Protein AF-A0A8J3YBN4-F1 (afdb_monomer_lite)

pLDDT: mean 75.92, std 15.3, range [40.12, 91.5]

Radius of gyration: 15.13 Å; chains: 1; bounding box: 19×42×52 Å

Sequence (76 aa):
MTVHQTDFPRRIVVGKPAVVAALRGRGLHMRADWVDRELPDRVDATRHTGLFATLGIDPADLPALPADQPTADQQA

Foldseek 3Di:
DDPPPPPPPPFFKAALVQVLVVCVVVVNNVVSVVSNVPPDRIDRCVVPVVVCVVSVHDSVVTPGDDPPDPPPPPDD

Organism: NCBI:txid42233

Secondary structure (DSSP, 8-state):
------------EEEHHHHHHHHHHTT-HHHHHHHHHHS-SEEETTT-HHHHHHHT--TTSS-EEPTT---S----

Structure (mmCIF, N/CA/C/O backbone):
data_AF-A0A8J3YBN4-F1
#
_entry.id   AF-A0A8J3YBN4-F1
#
loop_
_atom_site.group_PDB
_atom_site.id
_atom_site.type_symbol
_atom_site.label_atom_id
_atom_site.label_alt_id
_atom_site.label_comp_id
_atom_site.label_asym_id
_atom_site.label_entity_id
_atom_site.label_seq_id
_atom_site.pdbx_PDB_ins_code
_atom_site.Cartn_x
_atom_site.Cartn_y
_atom_site.Cartn_z
_atom_site.occupancy
_atom_site.B_iso_or_equiv
_atom_site.auth_seq_id
_atom_site.auth_comp_id
_atom_site.auth_as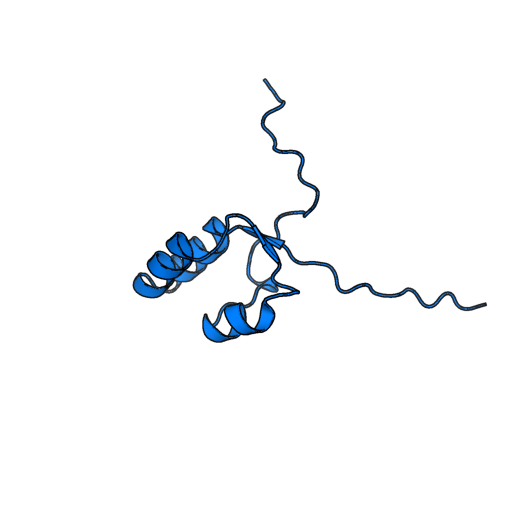ym_id
_atom_site.auth_atom_id
_atom_site.pdbx_PDB_model_num
ATOM 1 N N . MET A 1 1 ? 0.033 -13.482 -39.569 1.00 43.84 1 MET A N 1
ATOM 2 C CA . MET A 1 1 ? 1.189 -13.184 -38.698 1.00 43.84 1 MET A CA 1
ATOM 3 C C . MET A 1 1 ? 0.648 -12.519 -37.446 1.00 43.84 1 MET A C 1
ATOM 5 O O . MET A 1 1 ? 0.287 -11.354 -37.499 1.00 43.84 1 MET A O 1
ATOM 9 N N . THR A 1 2 ? 0.468 -13.280 -36.369 1.00 56.41 2 THR A N 1
ATOM 10 C CA . THR A 1 2 ? -0.054 -12.753 -35.102 1.00 56.41 2 THR A CA 1
ATOM 11 C C . THR A 1 2 ? 1.117 -12.179 -34.330 1.00 56.41 2 THR A C 1
ATOM 13 O O . THR A 1 2 ? 1.993 -12.925 -33.894 1.00 56.41 2 THR A O 1
ATOM 16 N N . VAL A 1 3 ? 1.163 -10.858 -34.193 1.00 68.19 3 VAL A N 1
ATOM 17 C CA . VAL A 1 3 ? 2.046 -10.240 -33.209 1.00 68.19 3 VAL A CA 1
ATOM 18 C C . VAL A 1 3 ? 1.546 -10.681 -31.834 1.00 68.19 3 VAL A C 1
ATOM 20 O O . VAL A 1 3 ? 0.427 -10.363 -31.441 1.00 68.19 3 VAL A O 1
ATOM 23 N N . HIS A 1 4 ? 2.341 -11.485 -31.124 1.00 58.56 4 HIS A N 1
ATOM 24 C CA . HIS A 1 4 ? 2.176 -11.627 -29.684 1.00 58.56 4 HIS A CA 1
ATOM 25 C C . HIS A 1 4 ? 2.430 -10.234 -29.114 1.00 58.56 4 HIS A C 1
ATOM 27 O O . HIS A 1 4 ? 3.567 -9.768 -29.065 1.00 58.56 4 HIS A O 1
ATOM 33 N N . GLN A 1 5 ? 1.352 -9.538 -28.768 1.00 51.28 5 GLN A N 1
ATOM 34 C CA . GLN A 1 5 ? 1.405 -8.393 -27.882 1.00 51.28 5 GLN A CA 1
ATOM 35 C C . GLN A 1 5 ? 1.992 -8.927 -26.575 1.00 51.28 5 GLN A C 1
ATOM 37 O O . GLN A 1 5 ? 1.293 -9.555 -25.785 1.00 51.28 5 GLN A O 1
ATOM 42 N N . THR A 1 6 ? 3.301 -8.772 -26.393 1.00 48.97 6 THR A N 1
ATOM 43 C CA . THR A 1 6 ? 3.942 -8.984 -25.103 1.00 48.97 6 THR A CA 1
ATOM 44 C C . THR A 1 6 ? 3.308 -7.968 -24.167 1.00 48.97 6 THR A C 1
ATOM 46 O O . THR A 1 6 ? 3.634 -6.781 -24.218 1.00 48.97 6 THR A O 1
ATOM 49 N N . ASP A 1 7 ? 2.336 -8.410 -23.374 1.00 57.31 7 ASP A N 1
ATOM 50 C CA . ASP A 1 7 ? 1.930 -7.699 -22.172 1.00 57.31 7 ASP A CA 1
ATOM 51 C C . ASP A 1 7 ? 3.154 -7.723 -21.254 1.00 57.31 7 ASP A C 1
ATOM 53 O O . ASP A 1 7 ? 3.397 -8.660 -20.496 1.00 57.31 7 ASP A O 1
ATOM 57 N N . PHE A 1 8 ? 4.041 -6.746 -21.442 1.00 52.75 8 PHE A N 1
ATOM 58 C CA . PHE A 1 8 ? 5.045 -6.441 -20.445 1.00 52.75 8 PHE A CA 1
ATOM 59 C C . PHE A 1 8 ? 4.245 -6.023 -19.220 1.00 52.75 8 PHE A C 1
ATOM 61 O O . PHE A 1 8 ? 3.471 -5.066 -19.343 1.00 52.75 8 PHE A O 1
ATOM 68 N N . PRO A 1 9 ? 4.384 -6.723 -18.079 1.00 62.09 9 PRO A N 1
ATOM 69 C CA . PRO A 1 9 ? 3.578 -6.426 -16.912 1.00 62.09 9 PRO A CA 1
ATOM 70 C C . PRO A 1 9 ? 3.732 -4.940 -16.637 1.00 62.09 9 PRO A C 1
ATOM 72 O O . PRO A 1 9 ? 4.857 -4.457 -16.456 1.00 62.09 9 PRO A O 1
ATOM 75 N N . ARG A 1 10 ? 2.615 -4.204 -16.709 1.00 68.50 10 ARG A N 1
ATOM 76 C CA . ARG A 1 10 ? 2.627 -2.762 -16.477 1.00 68.50 10 ARG A CA 1
ATOM 77 C C . ARG A 1 10 ? 3.332 -2.536 -15.152 1.00 68.50 10 ARG A C 1
ATOM 79 O O . ARG A 1 10 ? 2.882 -3.004 -14.109 1.00 68.50 10 ARG A O 1
ATOM 86 N N . ARG A 1 11 ? 4.481 -1.870 -15.222 1.00 72.38 11 ARG A N 1
ATOM 87 C CA . ARG A 1 11 ? 5.277 -1.540 -14.051 1.00 72.38 11 ARG A CA 1
ATOM 88 C C . ARG A 1 11 ? 4.476 -0.547 -13.224 1.00 72.38 11 ARG A C 1
ATOM 90 O O . ARG A 1 11 ? 4.281 0.589 -13.652 1.00 72.38 11 ARG A O 1
ATOM 97 N N . ILE A 1 12 ? 3.999 -0.979 -12.067 1.00 82.56 12 ILE A N 1
ATOM 98 C CA . ILE A 1 12 ? 3.265 -0.128 -11.138 1.00 82.56 12 ILE A CA 1
ATOM 99 C C . ILE A 1 12 ? 4.297 0.451 -10.182 1.00 82.56 12 ILE A C 1
ATOM 101 O O . ILE A 1 12 ? 4.850 -0.255 -9.341 1.00 82.56 12 ILE A O 1
ATOM 105 N N . VAL A 1 13 ? 4.589 1.738 -10.339 1.00 84.44 13 VAL A N 1
ATOM 106 C CA . VAL A 1 13 ? 5.416 2.479 -9.389 1.00 84.44 13 VAL A CA 1
ATOM 107 C C . VAL A 1 13 ? 4.478 3.195 -8.435 1.00 84.44 13 VAL A C 1
ATOM 109 O O . VAL A 1 13 ? 3.576 3.902 -8.868 1.00 84.44 13 VAL A O 1
ATOM 112 N N . VAL A 1 14 ? 4.678 3.018 -7.137 1.00 85.19 14 VAL A N 1
ATOM 113 C CA . VAL A 1 14 ? 3.911 3.703 -6.097 1.00 85.19 14 VAL A CA 1
ATOM 114 C C . VAL A 1 14 ? 4.822 4.637 -5.321 1.00 85.19 14 VAL A C 1
ATOM 116 O O . VAL A 1 14 ? 6.007 4.362 -5.115 1.00 85.19 14 VAL A O 1
ATOM 119 N N . GLY A 1 15 ? 4.266 5.767 -4.901 1.00 88.75 15 GLY A N 1
ATOM 120 C CA . GLY A 1 15 ? 4.974 6.702 -4.040 1.00 88.75 15 GLY A CA 1
ATOM 121 C C . GLY A 1 15 ? 4.935 6.227 -2.600 1.00 88.75 15 GLY A C 1
ATOM 122 O O . GLY A 1 15 ? 3.857 5.905 -2.099 1.00 88.75 15 GLY A O 1
ATOM 123 N N . LYS A 1 16 ? 6.070 6.272 -1.902 1.00 89.19 16 LYS A N 1
ATOM 124 C CA . LYS A 1 16 ? 6.117 6.091 -0.446 1.00 89.19 16 LYS A CA 1
ATOM 125 C C . LYS A 1 16 ? 5.025 6.853 0.314 1.00 89.19 16 LYS A C 1
ATOM 127 O O . LYS A 1 16 ? 4.340 6.210 1.109 1.00 89.19 16 LYS A O 1
ATOM 132 N N . PRO A 1 17 ? 4.787 8.162 0.074 1.00 87.88 17 PRO A N 1
ATOM 133 C CA . PRO A 1 17 ? 3.757 8.889 0.818 1.00 87.88 17 PRO A CA 1
ATOM 134 C C . PRO A 1 17 ? 2.356 8.286 0.648 1.00 87.88 17 PRO A C 1
ATOM 136 O O . PRO A 1 17 ? 1.577 8.292 1.598 1.00 87.88 17 PRO A O 1
ATOM 139 N N . ALA A 1 18 ? 2.046 7.701 -0.515 1.00 87.62 18 ALA A N 1
ATOM 140 C CA . ALA A 1 18 ? 0.773 7.021 -0.741 1.00 87.62 18 ALA A CA 1
ATOM 141 C C . ALA A 1 18 ? 0.664 5.725 0.079 1.00 87.62 18 ALA A C 1
ATOM 143 O O . ALA A 1 18 ? -0.370 5.472 0.695 1.00 87.62 18 ALA A O 1
ATOM 144 N N . VAL A 1 19 ? 1.748 4.944 0.155 1.00 86.81 19 VAL A N 1
ATOM 145 C CA . VAL A 1 19 ? 1.822 3.730 0.989 1.00 86.81 19 VAL A CA 1
ATOM 146 C C . VAL A 1 19 ? 1.633 4.079 2.471 1.00 86.81 19 VAL A C 1
ATOM 148 O O . VAL A 1 19 ? 0.835 3.451 3.168 1.00 86.81 19 VAL A O 1
ATOM 151 N N . VAL A 1 20 ? 2.328 5.115 2.953 1.00 90.12 20 VAL A N 1
ATOM 152 C CA . VAL A 1 20 ? 2.240 5.600 4.341 1.00 90.12 20 VAL A CA 1
ATOM 153 C C . VAL A 1 20 ? 0.829 6.101 4.657 1.00 90.12 20 VAL A C 1
ATOM 155 O O . VAL A 1 20 ? 0.279 5.760 5.707 1.00 90.12 20 VAL A O 1
ATOM 158 N N . ALA A 1 21 ? 0.216 6.874 3.757 1.00 90.12 21 ALA A N 1
ATOM 159 C CA . ALA A 1 21 ? -1.149 7.368 3.924 1.00 90.12 21 ALA A CA 1
ATOM 160 C C . ALA A 1 21 ? -2.168 6.220 4.002 1.00 90.12 21 ALA A C 1
ATOM 162 O O . ALA A 1 21 ? -3.006 6.214 4.905 1.00 90.12 21 ALA A O 1
ATOM 163 N N . ALA A 1 22 ? -2.049 5.214 3.130 1.00 88.75 22 ALA A N 1
ATOM 164 C CA . ALA A 1 22 ? -2.905 4.029 3.155 1.00 88.75 22 ALA A CA 1
ATOM 165 C C . ALA A 1 22 ? -2.762 3.243 4.470 1.00 88.75 22 ALA A C 1
ATOM 167 O O . ALA A 1 22 ? -3.762 2.842 5.069 1.00 88.75 22 ALA A O 1
ATOM 168 N N . LEU A 1 23 ? -1.535 3.075 4.975 1.00 90.19 23 LEU A N 1
ATOM 169 C CA . LEU A 1 23 ? -1.289 2.424 6.266 1.00 90.19 23 LEU A CA 1
ATOM 170 C C . LEU A 1 23 ? -1.890 3.210 7.435 1.00 90.19 23 LEU A C 1
ATOM 172 O O . LEU A 1 23 ? -2.550 2.620 8.292 1.00 90.19 23 LEU A O 1
ATOM 176 N N . ARG A 1 24 ? -1.709 4.536 7.470 1.00 90.94 24 ARG A N 1
ATOM 177 C CA . ARG A 1 24 ? -2.284 5.389 8.524 1.00 90.94 24 ARG A CA 1
ATOM 178 C C . ARG A 1 24 ? -3.811 5.404 8.482 1.00 90.94 24 ARG A C 1
ATOM 180 O O . ARG A 1 24 ? -4.423 5.312 9.539 1.00 90.94 24 ARG A O 1
ATOM 187 N N . GLY A 1 25 ? -4.418 5.448 7.294 1.00 89.31 25 GLY A N 1
ATOM 188 C CA . GLY A 1 25 ? -5.875 5.371 7.129 1.00 89.31 25 GLY A CA 1
ATOM 189 C C . GLY A 1 25 ? -6.474 4.059 7.647 1.00 89.31 25 GLY A C 1
ATOM 190 O O . GLY A 1 25 ? -7.609 4.037 8.110 1.00 89.31 25 GLY A O 1
ATOM 191 N N . ARG A 1 26 ? -5.685 2.977 7.645 1.00 88.00 26 ARG A N 1
ATOM 192 C CA . ARG A 1 26 ? -6.048 1.664 8.203 1.00 88.00 26 ARG A CA 1
ATOM 193 C C . ARG A 1 26 ? -5.719 1.515 9.700 1.00 88.00 26 ARG A C 1
ATOM 195 O O . ARG A 1 26 ? -5.885 0.431 10.249 1.00 88.00 26 ARG A O 1
ATOM 202 N N . GLY A 1 27 ? -5.215 2.562 10.360 1.00 91.50 27 GLY A N 1
ATOM 203 C CA . GLY A 1 27 ? -4.791 2.528 11.768 1.00 91.50 27 GLY A CA 1
ATOM 204 C C . GLY A 1 27 ? -3.438 1.844 12.015 1.00 91.50 27 GLY A C 1
ATOM 205 O O . GLY A 1 27 ? -3.030 1.654 13.160 1.00 91.50 27 GLY A O 1
ATOM 206 N N . LEU A 1 28 ? -2.696 1.490 10.960 1.00 89.94 28 LEU A N 1
ATOM 207 C CA . LEU A 1 28 ? -1.404 0.798 11.037 1.00 89.94 28 LEU A CA 1
ATOM 208 C C . LEU A 1 28 ? -0.236 1.787 11.205 1.00 89.94 28 LEU A C 1
ATOM 210 O O . LEU A 1 28 ? 0.737 1.758 10.451 1.00 89.94 28 LEU A O 1
ATOM 214 N N . HIS A 1 29 ? -0.316 2.666 12.207 1.00 91.00 29 HIS A N 1
ATOM 215 C CA . HIS A 1 29 ? 0.637 3.770 12.404 1.00 91.00 29 HIS A CA 1
ATOM 216 C C . HIS A 1 29 ? 2.090 3.306 12.599 1.00 91.00 29 HIS A C 1
ATOM 218 O O . HIS A 1 29 ? 2.988 3.862 11.975 1.00 91.00 29 HIS A O 1
ATOM 224 N N . MET A 1 30 ? 2.319 2.251 13.390 1.00 89.88 30 MET A N 1
ATOM 225 C CA . MET A 1 30 ? 3.654 1.656 13.586 1.00 89.88 30 MET A CA 1
ATOM 226 C C . MET A 1 30 ? 4.268 1.158 12.268 1.00 89.88 30 MET A C 1
ATOM 228 O O . MET A 1 30 ? 5.441 1.400 11.997 1.00 89.88 30 MET A O 1
ATOM 232 N N . ARG A 1 31 ? 3.470 0.496 11.415 1.00 88.25 31 ARG A N 1
ATOM 233 C CA . ARG A 1 31 ? 3.939 0.045 10.093 1.00 88.25 31 ARG A CA 1
ATOM 234 C C . ARG A 1 31 ? 4.190 1.223 9.162 1.00 88.25 31 ARG A C 1
ATOM 236 O O . ARG A 1 31 ? 5.143 1.184 8.397 1.00 88.25 31 ARG A O 1
ATOM 243 N N . ALA A 1 32 ? 3.353 2.257 9.231 1.00 90.62 32 ALA A N 1
ATOM 244 C CA . ALA A 1 32 ? 3.520 3.461 8.432 1.00 90.62 32 ALA A CA 1
ATOM 245 C C . ALA A 1 32 ? 4.840 4.180 8.751 1.00 90.62 32 ALA A C 1
ATOM 247 O O . ALA A 1 32 ? 5.513 4.618 7.828 1.00 90.62 32 ALA A O 1
ATOM 248 N N . ASP A 1 33 ? 5.227 4.262 10.028 1.00 91.00 33 ASP A N 1
ATOM 249 C CA . ASP A 1 33 ? 6.491 4.887 10.449 1.00 91.00 33 ASP A CA 1
ATOM 250 C C . ASP A 1 33 ? 7.712 4.075 10.000 1.00 91.00 33 ASP A C 1
ATOM 252 O O . ASP A 1 33 ? 8.683 4.629 9.493 1.00 91.00 33 ASP A O 1
ATOM 256 N N . TRP A 1 34 ? 7.638 2.745 10.110 1.00 90.00 34 TRP A N 1
ATOM 257 C CA . TRP A 1 34 ? 8.685 1.867 9.588 1.00 90.00 34 TRP A CA 1
ATOM 258 C C . TRP A 1 34 ? 8.831 2.004 8.066 1.00 90.00 34 TRP A C 1
ATOM 260 O O . TRP A 1 34 ? 9.940 2.178 7.570 1.00 90.00 34 TRP A O 1
ATOM 270 N N . VAL A 1 35 ? 7.712 2.000 7.329 1.00 87.69 35 VAL A N 1
ATOM 271 C CA . VAL A 1 35 ? 7.704 2.192 5.872 1.00 87.69 35 VAL A CA 1
ATOM 272 C C . VAL A 1 35 ? 8.257 3.560 5.480 1.00 87.69 35 VAL A C 1
ATOM 274 O O . VAL A 1 35 ? 9.000 3.650 4.511 1.00 87.69 35 VAL A O 1
ATOM 277 N N . ASP A 1 36 ? 7.925 4.619 6.216 1.00 88.81 36 ASP A N 1
ATOM 278 C CA . ASP A 1 36 ? 8.415 5.970 5.931 1.00 88.81 36 ASP A CA 1
ATOM 279 C C . ASP A 1 36 ? 9.950 6.066 5.997 1.00 88.81 36 ASP A C 1
ATOM 281 O O . ASP A 1 36 ? 10.569 6.759 5.180 1.00 88.81 36 ASP A O 1
ATOM 285 N N . ARG A 1 37 ? 10.558 5.311 6.922 1.00 88.62 37 ARG A N 1
ATOM 286 C CA . ARG A 1 37 ? 12.011 5.245 7.124 1.00 88.62 37 ARG A CA 1
ATOM 287 C C . ARG A 1 37 ? 12.716 4.300 6.154 1.00 88.62 37 ARG A C 1
ATOM 289 O O . ARG A 1 37 ? 13.793 4.641 5.680 1.00 88.62 37 ARG A O 1
ATOM 296 N N . GLU A 1 38 ? 12.125 3.138 5.874 1.00 86.56 38 GLU A N 1
ATOM 297 C CA . GLU A 1 38 ? 12.773 2.084 5.081 1.00 86.56 38 GLU A CA 1
ATOM 298 C C . GLU A 1 38 ? 12.503 2.177 3.581 1.00 86.56 38 GLU A C 1
ATOM 300 O O . GLU A 1 38 ? 13.373 1.839 2.776 1.00 86.56 38 GLU A O 1
ATOM 305 N N . LEU A 1 39 ? 11.304 2.600 3.165 1.00 85.81 39 LEU A N 1
ATOM 306 C CA . LEU A 1 39 ? 11.007 2.660 1.738 1.00 85.81 39 LEU A CA 1
ATOM 307 C C . LEU A 1 39 ? 11.675 3.895 1.101 1.00 85.81 39 LEU A C 1
ATOM 309 O O . LEU A 1 39 ? 11.697 4.986 1.684 1.00 85.81 39 LEU A O 1
ATOM 313 N N . PRO A 1 40 ? 12.184 3.761 -0.134 1.00 85.62 40 PRO A N 1
ATOM 314 C CA . PRO A 1 40 ? 12.570 4.905 -0.949 1.00 85.62 40 PRO A CA 1
ATOM 315 C C . PRO A 1 40 ? 11.326 5.634 -1.475 1.00 85.62 40 PRO A C 1
ATOM 317 O O . PRO A 1 40 ? 10.232 5.071 -1.507 1.00 85.62 40 PRO A O 1
ATOM 320 N N . ASP A 1 41 ? 11.482 6.875 -1.946 1.00 85.00 41 ASP A N 1
ATOM 321 C CA . ASP A 1 41 ? 10.365 7.715 -2.413 1.00 85.00 41 ASP A CA 1
ATOM 322 C C . ASP A 1 41 ? 9.499 7.075 -3.506 1.00 85.00 41 ASP A C 1
ATOM 324 O O . ASP A 1 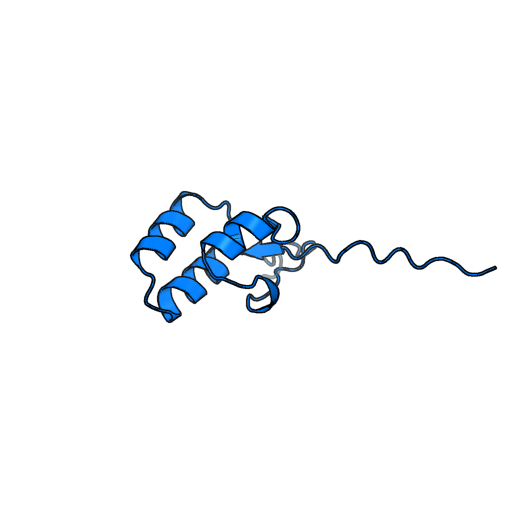41 ? 8.285 7.290 -3.546 1.00 85.00 41 ASP A O 1
ATOM 328 N N . ARG A 1 42 ? 10.107 6.261 -4.376 1.00 83.31 42 ARG A N 1
ATOM 329 C CA . ARG A 1 42 ? 9.423 5.514 -5.437 1.00 83.31 42 ARG A CA 1
ATOM 330 C C . ARG A 1 42 ? 9.710 4.029 -5.291 1.00 83.31 42 ARG A C 1
ATOM 332 O O . ARG A 1 42 ? 10.864 3.608 -5.375 1.00 83.31 42 ARG A O 1
ATOM 339 N N . VAL A 1 43 ? 8.656 3.235 -5.143 1.00 83.62 43 VAL A N 1
ATOM 340 C CA . VAL A 1 43 ? 8.752 1.780 -5.031 1.00 83.62 43 VAL A CA 1
ATOM 341 C C . VAL A 1 43 ? 8.071 1.128 -6.217 1.00 83.62 43 VAL A C 1
ATOM 343 O O . VAL A 1 43 ? 6.906 1.373 -6.511 1.00 83.62 43 VAL A O 1
ATOM 346 N N . ASP A 1 44 ? 8.819 0.279 -6.907 1.00 85.00 44 ASP A N 1
ATOM 347 C CA . ASP A 1 44 ? 8.292 -0.565 -7.968 1.00 85.00 44 ASP A CA 1
ATOM 348 C C . ASP A 1 44 ? 7.529 -1.734 -7.347 1.00 85.00 44 ASP A C 1
ATOM 350 O O . ASP A 1 44 ? 8.131 -2.709 -6.886 1.00 85.00 44 ASP A O 1
ATOM 354 N N . ALA A 1 45 ? 6.208 -1.613 -7.297 1.00 80.94 45 ALA A N 1
ATOM 355 C CA . ALA A 1 45 ? 5.341 -2.614 -6.709 1.00 80.94 45 ALA A CA 1
ATOM 356 C C . ALA A 1 45 ? 5.312 -3.914 -7.515 1.00 80.94 45 ALA A C 1
ATOM 358 O O . ALA A 1 45 ? 5.126 -4.977 -6.929 1.00 80.94 45 ALA A O 1
ATOM 359 N N . THR A 1 46 ? 5.578 -3.858 -8.823 1.00 79.00 46 THR A N 1
ATOM 360 C CA . THR A 1 46 ? 5.692 -5.052 -9.671 1.00 79.00 46 THR A CA 1
ATOM 361 C C . THR A 1 46 ? 6.931 -5.876 -9.310 1.00 79.00 46 THR A C 1
ATOM 363 O O . THR A 1 46 ? 6.889 -7.102 -9.369 1.00 79.00 46 THR A O 1
ATOM 366 N N . ARG A 1 47 ? 8.030 -5.229 -8.889 1.00 81.50 47 ARG A N 1
ATOM 367 C CA . ARG A 1 47 ? 9.242 -5.922 -8.403 1.00 81.50 47 ARG A CA 1
ATOM 368 C C . ARG A 1 47 ? 9.188 -6.309 -6.925 1.00 81.50 47 ARG A C 1
ATOM 370 O O . ARG A 1 47 ? 9.846 -7.269 -6.542 1.00 81.50 47 ARG A O 1
ATOM 377 N N . HIS A 1 48 ? 8.425 -5.587 -6.105 1.00 81.62 48 HIS A N 1
ATOM 378 C CA . HIS A 1 48 ? 8.383 -5.777 -4.649 1.00 81.62 48 HIS A CA 1
ATOM 379 C C . HIS A 1 48 ? 7.037 -6.312 -4.142 1.00 81.62 48 HIS A C 1
ATOM 381 O O . HIS A 1 48 ? 6.644 -6.028 -3.011 1.00 81.62 48 HIS A O 1
ATOM 387 N N . THR A 1 49 ? 6.332 -7.111 -4.944 1.00 77.44 49 THR A N 1
ATOM 388 C CA . THR A 1 49 ? 5.012 -7.672 -4.599 1.00 77.44 49 THR A CA 1
ATOM 389 C C . THR A 1 49 ? 4.994 -8.379 -3.239 1.00 77.44 49 THR A C 1
ATOM 391 O O . THR A 1 49 ? 4.056 -8.193 -2.468 1.00 77.44 49 THR A O 1
ATOM 394 N N . GLY A 1 50 ? 6.052 -9.117 -2.886 1.00 80.12 50 GLY A N 1
ATOM 395 C CA . GLY A 1 50 ? 6.165 -9.795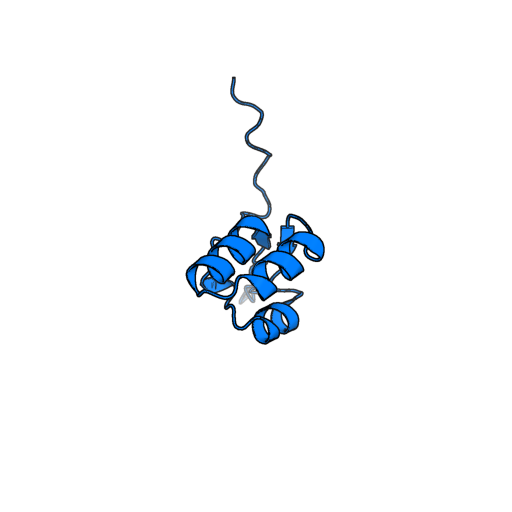 -1.586 1.00 80.12 50 GLY A CA 1
ATOM 396 C C . GLY A 1 50 ? 6.240 -8.849 -0.377 1.00 80.12 50 GLY A C 1
ATOM 397 O O . GLY A 1 50 ? 5.697 -9.156 0.687 1.00 80.12 50 GLY A O 1
ATOM 398 N N . LEU A 1 51 ? 6.850 -7.670 -0.538 1.00 83.56 51 LEU A N 1
ATOM 399 C CA . LEU A 1 51 ? 6.903 -6.651 0.515 1.00 83.56 51 LEU A CA 1
ATOM 400 C C . LEU A 1 51 ? 5.510 -6.055 0.746 1.00 83.56 51 LEU A C 1
ATOM 402 O O . LEU A 1 51 ? 5.051 -5.983 1.885 1.00 83.56 51 LEU A O 1
ATOM 406 N N . PHE A 1 52 ? 4.801 -5.713 -0.330 1.00 83.06 52 PHE A N 1
ATOM 407 C CA . PHE A 1 52 ? 3.430 -5.201 -0.249 1.00 83.06 52 PHE A CA 1
ATOM 408 C C . PHE A 1 52 ? 2.457 -6.236 0.333 1.00 83.06 52 PHE A C 1
ATOM 410 O O . PHE A 1 52 ? 1.665 -5.900 1.216 1.00 83.06 52 PHE A O 1
ATOM 417 N N . ALA A 1 53 ? 2.599 -7.509 -0.048 1.00 81.75 53 ALA A N 1
ATOM 418 C CA . ALA A 1 53 ? 1.829 -8.610 0.529 1.00 81.75 53 ALA A CA 1
ATOM 419 C C . ALA A 1 53 ? 2.059 -8.751 2.046 1.00 81.75 53 ALA A C 1
ATOM 421 O O . ALA A 1 53 ? 1.106 -8.922 2.802 1.00 81.75 53 ALA A O 1
ATOM 422 N N . THR A 1 54 ? 3.301 -8.594 2.515 1.00 83.31 54 THR A N 1
ATOM 423 C CA . THR A 1 54 ? 3.633 -8.625 3.955 1.00 83.31 54 THR A CA 1
ATOM 424 C C . THR A 1 54 ? 3.005 -7.450 4.714 1.00 83.31 54 THR A C 1
ATOM 426 O O . THR A 1 54 ? 2.538 -7.587 5.852 1.00 83.31 54 THR A O 1
ATOM 429 N N . LEU A 1 55 ? 2.944 -6.281 4.072 1.00 81.69 55 LEU A N 1
ATOM 430 C CA . LEU A 1 55 ? 2.280 -5.098 4.616 1.00 81.69 55 LEU A CA 1
ATOM 431 C C . LEU A 1 55 ? 0.747 -5.213 4.589 1.00 81.69 55 LEU A C 1
ATOM 433 O O . LEU A 1 55 ? 0.091 -4.489 5.341 1.00 81.69 55 LEU A O 1
ATOM 437 N N . GLY A 1 56 ? 0.186 -6.139 3.802 1.00 82.12 56 GLY A N 1
ATOM 438 C CA . GLY A 1 56 ? -1.256 -6.295 3.592 1.00 82.12 56 GLY A CA 1
ATOM 439 C C . GLY A 1 56 ? -1.850 -5.200 2.703 1.00 82.12 56 GLY A C 1
ATOM 440 O O . GLY A 1 56 ? -3.021 -4.843 2.853 1.00 82.12 56 GLY A O 1
ATOM 441 N N . ILE A 1 57 ? -1.030 -4.618 1.828 1.00 82.81 57 ILE A N 1
ATOM 442 C CA . ILE A 1 57 ? -1.437 -3.564 0.900 1.00 82.81 57 ILE A CA 1
ATOM 443 C C . ILE A 1 57 ? -1.406 -4.137 -0.505 1.00 82.81 57 ILE A C 1
ATOM 445 O O . ILE A 1 57 ? -0.402 -4.717 -0.913 1.00 82.81 57 ILE A O 1
ATOM 449 N N . ASP A 1 58 ? -2.491 -3.941 -1.244 1.00 81.19 58 ASP A N 1
ATOM 450 C CA . ASP A 1 58 ? -2.499 -4.235 -2.665 1.00 81.19 58 ASP A CA 1
ATOM 451 C C . ASP A 1 58 ? -1.991 -3.005 -3.432 1.00 81.19 58 ASP A C 1
ATOM 453 O O . ASP A 1 58 ? -2.501 -1.901 -3.225 1.00 81.19 58 ASP A O 1
ATOM 457 N N . PRO A 1 59 ? -0.969 -3.134 -4.288 1.00 76.75 59 PRO A N 1
ATOM 458 C CA . PRO A 1 59 ? -0.444 -1.990 -5.019 1.00 76.75 59 PRO A CA 1
ATOM 459 C C . PRO A 1 59 ? -1.404 -1.438 -6.077 1.00 76.75 59 PRO A C 1
ATOM 461 O O . PRO A 1 59 ? -1.202 -0.305 -6.505 1.00 76.75 59 PRO A O 1
ATOM 464 N N . ALA A 1 60 ? -2.436 -2.184 -6.484 1.00 78.06 60 ALA A N 1
ATOM 465 C CA . ALA A 1 60 ? -3.505 -1.668 -7.336 1.00 78.06 60 ALA A CA 1
ATOM 466 C C . ALA A 1 60 ? -4.517 -0.801 -6.561 1.00 78.06 60 ALA A C 1
ATOM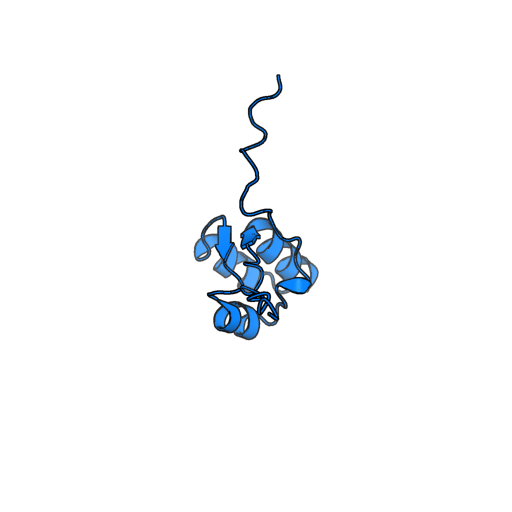 468 O O . ALA A 1 60 ? -5.231 -0.018 -7.182 1.00 78.06 60 ALA A O 1
ATOM 469 N N . ASP A 1 61 ? -4.558 -0.900 -5.226 1.00 82.00 61 ASP A N 1
ATOM 470 C CA . ASP A 1 61 ? -5.345 -0.013 -4.344 1.00 82.00 61 ASP A CA 1
ATOM 471 C C . ASP A 1 61 ? -4.660 1.352 -4.146 1.00 82.00 61 ASP A C 1
ATOM 473 O O . ASP A 1 61 ? -5.270 2.321 -3.697 1.00 82.00 61 ASP A O 1
ATOM 477 N N . LEU A 1 62 ? -3.370 1.445 -4.483 1.00 81.62 62 LEU A N 1
ATOM 478 C CA . LEU A 1 62 ? -2.587 2.664 -4.350 1.00 81.62 62 LEU A CA 1
ATOM 479 C C . LEU A 1 62 ? -2.605 3.485 -5.645 1.00 81.62 62 LEU A C 1
ATOM 481 O O . LEU A 1 62 ? -2.568 2.922 -6.742 1.00 81.62 62 LEU A O 1
ATOM 485 N N . PRO A 1 63 ? -2.572 4.828 -5.549 1.00 79.25 63 PRO A N 1
ATOM 486 C CA . PRO A 1 63 ? -2.391 5.668 -6.720 1.00 79.25 63 PRO A CA 1
ATOM 487 C C . PRO A 1 63 ? -1.025 5.368 -7.345 1.00 79.25 63 PRO A C 1
ATOM 489 O O . PRO A 1 63 ? 0.026 5.652 -6.762 1.00 79.25 63 PRO A O 1
ATOM 492 N N . ALA A 1 64 ? -1.047 4.777 -8.538 1.00 71.62 64 ALA A N 1
ATOM 493 C CA . ALA A 1 64 ? 0.158 4.563 -9.318 1.00 71.62 64 ALA A CA 1
ATOM 494 C C . ALA A 1 64 ? 0.760 5.925 -9.683 1.00 71.62 64 ALA A C 1
ATOM 496 O O . ALA A 1 64 ? 0.109 6.760 -10.312 1.00 71.62 64 ALA A O 1
ATOM 497 N N . LEU A 1 65 ? 2.018 6.139 -9.305 1.00 70.56 65 LEU A N 1
ATOM 498 C CA . LEU A 1 65 ? 2.822 7.206 -9.871 1.00 70.56 65 LEU A CA 1
ATOM 499 C C . LEU A 1 65 ? 3.18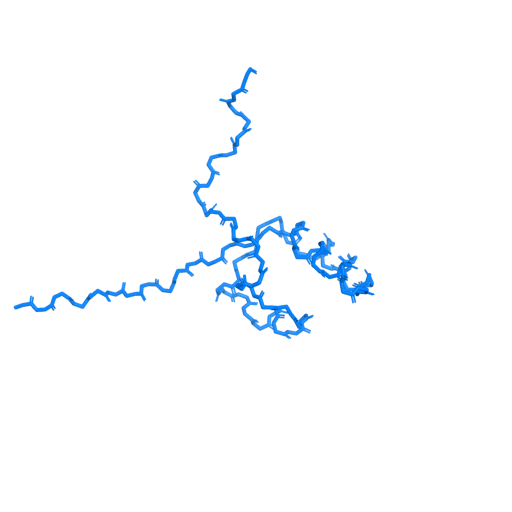2 6.791 -11.299 1.00 70.56 65 LEU A C 1
ATOM 501 O O . LEU A 1 65 ? 3.784 5.728 -11.492 1.00 70.56 65 LEU A O 1
ATOM 505 N N . PRO A 1 66 ? 2.866 7.608 -12.315 1.00 64.38 66 PRO A N 1
ATOM 506 C CA . PRO A 1 66 ? 3.403 7.376 -13.640 1.00 64.38 66 PRO A CA 1
ATOM 507 C C . PRO A 1 66 ? 4.930 7.355 -13.539 1.00 64.38 66 PRO A C 1
ATOM 509 O O . PRO A 1 66 ? 5.554 8.275 -13.005 1.00 64.38 66 PRO A O 1
ATOM 512 N N . ALA A 1 67 ? 5.541 6.278 -14.035 1.00 59.00 67 ALA A N 1
ATOM 513 C CA . ALA A 1 67 ? 6.995 6.133 -14.052 1.00 59.00 67 ALA A CA 1
ATOM 514 C C . ALA A 1 67 ? 7.685 7.268 -14.843 1.00 59.00 67 ALA A C 1
ATOM 516 O O . ALA A 1 67 ? 8.867 7.515 -14.631 1.00 59.00 67 ALA A O 1
ATOM 517 N N . ASP A 1 68 ? 6.911 7.974 -15.676 1.00 53.09 68 ASP A N 1
ATOM 518 C CA . ASP A 1 68 ? 7.286 9.076 -16.561 1.00 53.09 68 ASP A CA 1
ATOM 519 C C . ASP A 1 68 ? 6.568 10.392 -16.179 1.00 53.09 68 ASP A C 1
ATOM 521 O O . ASP A 1 68 ? 5.999 11.076 -17.018 1.00 53.09 68 ASP A O 1
ATOM 525 N N . GLN A 1 69 ? 6.486 10.744 -14.891 1.00 45.78 69 GLN A N 1
ATOM 526 C CA . GLN A 1 69 ? 6.164 12.136 -14.543 1.00 45.78 69 GLN A CA 1
ATOM 527 C C . GLN A 1 69 ? 7.466 12.936 -14.526 1.00 45.78 69 GLN A C 1
ATOM 529 O O . GLN A 1 69 ? 8.242 12.742 -13.577 1.00 45.78 69 GLN A O 1
ATOM 534 N N . PRO A 1 70 ? 7.731 13.819 -15.517 1.00 46.25 70 PRO A N 1
ATOM 535 C CA . PRO A 1 70 ? 8.676 14.900 -15.292 1.00 46.25 70 PRO A CA 1
ATOM 536 C C . PRO A 1 70 ? 8.198 15.609 -14.030 1.00 46.25 70 PRO A C 1
ATOM 538 O O . PRO A 1 70 ? 7.014 15.927 -13.907 1.00 46.25 70 PRO A O 1
ATOM 541 N N . THR A 1 71 ? 9.087 15.739 -13.048 1.00 48.03 71 THR A N 1
ATOM 542 C CA . THR A 1 71 ? 8.852 16.516 -11.834 1.00 48.03 71 THR A CA 1
ATOM 543 C C . THR A 1 71 ? 8.157 17.805 -12.253 1.00 48.03 71 THR A C 1
ATOM 545 O O . THR A 1 71 ? 8.740 18.594 -12.992 1.00 48.03 71 THR A O 1
ATOM 548 N N . ALA A 1 72 ? 6.892 17.977 -11.865 1.00 49.69 72 ALA A N 1
ATOM 549 C CA . ALA A 1 72 ? 6.106 19.174 -12.140 1.00 49.69 72 ALA A CA 1
ATOM 550 C C . ALA A 1 72 ? 6.589 20.329 -11.242 1.00 49.69 72 ALA A C 1
ATOM 552 O O . ALA A 1 72 ? 5.821 20.928 -10.501 1.00 49.69 72 ALA A O 1
ATOM 553 N N . ASP A 1 73 ? 7.892 20.590 -11.325 1.00 47.47 73 ASP A N 1
ATOM 554 C CA . ASP A 1 73 ? 8.640 21.748 -10.849 1.00 47.47 73 ASP A CA 1
ATOM 555 C C . ASP A 1 73 ? 9.248 22.435 -12.092 1.00 47.47 73 ASP A C 1
ATOM 557 O O . ASP A 1 73 ? 10.442 22.674 -12.217 1.00 47.47 73 ASP A O 1
ATOM 561 N N . GLN A 1 74 ? 8.410 22.644 -13.113 1.00 46.84 74 GLN A N 1
ATOM 562 C CA . GLN A 1 74 ? 8.746 23.444 -14.295 1.00 46.84 74 GLN A CA 1
ATOM 563 C C . GLN A 1 74 ? 7.498 24.167 -14.823 1.00 46.84 74 GLN A C 1
ATOM 565 O O . GLN A 1 74 ? 7.262 24.209 -16.025 1.00 46.84 74 GLN A O 1
ATOM 570 N N . GLN A 1 75 ? 6.659 24.707 -13.937 1.00 46.91 75 GLN A N 1
ATOM 571 C CA . GLN A 1 75 ? 5.621 25.674 -14.310 1.00 46.91 75 GLN A CA 1
ATOM 572 C C . GLN A 1 75 ? 5.408 26.687 -13.179 1.00 46.91 75 GLN A C 1
AT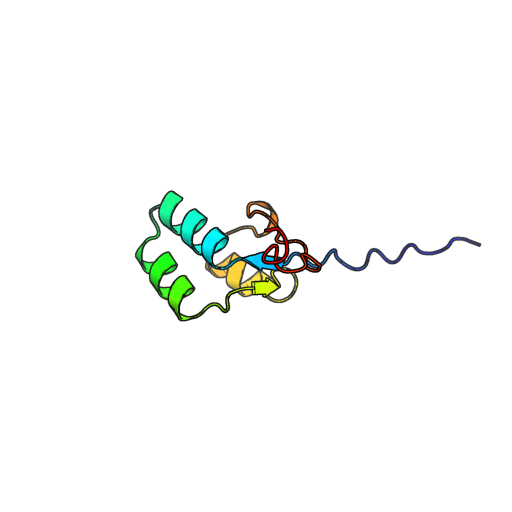OM 574 O O . GLN A 1 75 ? 4.453 26.559 -12.418 1.00 46.91 75 GLN A O 1
ATOM 579 N N . ALA A 1 76 ? 6.320 27.658 -13.071 1.00 40.12 76 ALA A N 1
ATOM 580 C CA . ALA A 1 76 ? 6.050 29.096 -12.896 1.00 40.12 76 ALA A CA 1
ATOM 581 C C . ALA A 1 76 ? 7.350 29.843 -12.573 1.00 40.12 76 ALA A C 1
ATOM 583 O O . ALA A 1 76 ? 7.989 29.500 -11.556 1.00 40.12 76 ALA A O 1
#